Protein AF-A0A396RSI5-F1 (afdb_monomer)

Solvent-accessible surface area (backbone atoms only — not comparable to full-atom values): 9363 Å² total; per-residue (Å²): 137,71,59,69,66,60,67,71,50,77,79,78,66,61,64,82,74,62,66,85,36,71,61,45,52,50,54,52,52,74,44,44,92,73,64,61,82,96,54,58,72,68,58,41,55,58,62,46,48,61,58,53,50,50,41,57,74,67,57,44,67,87,69,89,70,88,68,84,86,77,88,77,53,71,69,58,50,53,51,47,49,51,41,68,70,33,61,74,48,78,48,84,54,98,48,33,35,36,32,27,21,48,75,50,102,89,39,76,42,72,29,57,74,77,80,38,46,77,64,53,78,91,38,45,98,49,80,86,44,76,44,81,65,55,85,66,74,40,65,14,63,50,78,59,86,75,87,130

Foldseek 3Di:
DQDDVCVVPVVVDCQVLDDCDPLVRVLCVVCVVQQDPPDDPVVNQVSCPVSQVVCVVVVVRPDDDPDRDHRDDPVVVVLLVCFVPADWDWDADPQGIEIWGDPDPPDTDFADDDQFDDCDDPSPVPDGHGDHRDPDYHYRRDHDDDDD

Radius of gyration: 17.62 Å; Cα contacts (8 Å, |Δi|>4): 159; chains: 1; bounding box: 48×42×39 Å

Mean predicted aligned error: 9.09 Å

Secondary structure (DSSP, 8-state):
--HHHHHH--S--GGGS----HHHHHHHHHTGGG---SS-HHHHHHHHHHHHHHHHHTT---SS--SPP-PPPHHHHHHHHHHHHS-EEEEEETTEEEEEEEEETTEEE--S--SS----GGGTTSPPPPPPP-SSEEE-SSPPPPP-

Structure (mmCIF, N/CA/C/O backbone):
data_AF-A0A396RSI5-F1
#
_entry.id   AF-A0A396RSI5-F1
#
loop_
_atom_site.group_PDB
_atom_site.id
_atom_site.type_symbol
_atom_site.label_atom_id
_atom_site.label_alt_id
_atom_site.label_comp_id
_atom_site.label_asym_id
_atom_site.label_entity_id
_atom_site.label_seq_id
_atom_site.pdbx_PDB_ins_code
_atom_site.Cartn_x
_atom_site.Cartn_y
_atom_site.Cartn_z
_atom_site.occupancy
_atom_site.B_iso_or_equiv
_atom_site.auth_seq_id
_atom_site.auth_comp_id
_atom_site.auth_asym_id
_atom_site.auth_atom_id
_atom_site.pdbx_PDB_model_num
ATOM 1 N N . MET A 1 1 ? -26.608 -6.418 2.718 1.00 43.12 1 MET A N 1
ATOM 2 C CA . MET A 1 1 ? -25.627 -6.462 3.820 1.00 43.12 1 MET A CA 1
ATOM 3 C C . MET A 1 1 ? -24.240 -6.638 3.205 1.00 43.12 1 MET A C 1
ATOM 5 O O . MET A 1 1 ? -23.737 -7.745 3.175 1.00 43.12 1 MET A O 1
ATOM 9 N N . LEU A 1 2 ? -23.733 -5.590 2.538 1.00 41.59 2 LEU A N 1
ATOM 10 C CA . LEU A 1 2 ? -22.598 -5.660 1.587 1.00 41.59 2 LEU A CA 1
ATOM 11 C C . LEU A 1 2 ? -21.835 -4.322 1.436 1.00 41.59 2 LEU A C 1
ATOM 13 O O . LEU A 1 2 ? -20.888 -4.239 0.666 1.00 41.59 2 LEU A O 1
ATOM 17 N N . ILE A 1 3 ? -22.264 -3.254 2.119 1.00 52.81 3 ILE A N 1
ATOM 18 C CA . ILE A 1 3 ? -21.980 -1.880 1.670 1.00 52.81 3 ILE A CA 1
ATOM 19 C C . ILE A 1 3 ? -20.669 -1.333 2.244 1.00 52.81 3 ILE A C 1
ATOM 21 O O . ILE A 1 3 ? -19.968 -0.624 1.536 1.00 52.81 3 ILE A O 1
ATOM 25 N N . LEU A 1 4 ? -20.296 -1.677 3.481 1.00 49.66 4 LEU A N 1
ATOM 26 C CA . LEU A 1 4 ? -19.249 -0.938 4.192 1.00 49.66 4 LEU A CA 1
ATOM 27 C C . LEU A 1 4 ? -17.867 -1.049 3.523 1.00 49.66 4 LEU A C 1
ATOM 29 O O . LEU A 1 4 ? -17.279 -0.031 3.178 1.00 49.66 4 LEU A O 1
ATOM 33 N N . LEU A 1 5 ? -17.384 -2.265 3.251 1.00 49.88 5 LEU A N 1
ATOM 34 C CA . LEU A 1 5 ? -16.086 -2.468 2.589 1.00 49.88 5 LEU A CA 1
ATOM 35 C C . LEU A 1 5 ? -16.083 -2.000 1.130 1.00 49.88 5 LEU A C 1
ATOM 37 O O . LEU A 1 5 ? -15.137 -1.342 0.723 1.00 49.88 5 LEU A O 1
ATOM 41 N N . GLN A 1 6 ? -17.152 -2.264 0.367 1.00 40.00 6 GLN A N 1
ATOM 42 C CA . GLN A 1 6 ? -17.268 -1.803 -1.026 1.00 40.00 6 GLN A CA 1
ATOM 43 C C . GLN A 1 6 ? -17.374 -0.275 -1.145 1.00 40.00 6 GLN A C 1
ATOM 45 O O . GLN A 1 6 ? -17.029 0.279 -2.179 1.00 40.00 6 GLN A O 1
ATOM 50 N N . SER A 1 7 ? -17.851 0.417 -0.105 1.00 42.78 7 SER A N 1
ATOM 51 C CA . SER A 1 7 ? -17.872 1.884 -0.062 1.00 42.78 7 SER A CA 1
ATOM 52 C C . SER A 1 7 ? -16.545 2.511 0.377 1.00 42.78 7 SER A C 1
ATOM 54 O O . SER A 1 7 ? -16.321 3.689 0.112 1.00 42.78 7 SER A O 1
ATOM 56 N N . LEU A 1 8 ? -15.678 1.738 1.044 1.00 43.81 8 LEU A N 1
ATOM 57 C CA . LEU A 1 8 ? -14.348 2.172 1.486 1.00 43.81 8 LEU A CA 1
ATOM 58 C C . LEU A 1 8 ? -13.260 1.838 0.452 1.00 43.81 8 LEU A C 1
ATOM 60 O O . LEU A 1 8 ? -12.277 2.566 0.350 1.00 43.81 8 LEU A O 1
ATOM 64 N N . ASP A 1 9 ? -13.464 0.780 -0.332 1.00 45.00 9 ASP A N 1
ATOM 65 C CA . ASP A 1 9 ? -12.641 0.374 -1.474 1.00 45.00 9 ASP A CA 1
ATOM 66 C C . ASP A 1 9 ? -13.173 0.998 -2.776 1.00 45.00 9 ASP A C 1
ATOM 68 O O . ASP A 1 9 ? -13.773 0.340 -3.625 1.00 45.00 9 ASP A O 1
ATOM 72 N N . ALA A 1 10 ? -13.049 2.322 -2.887 1.00 34.03 10 ALA A N 1
ATOM 73 C CA . ALA A 1 10 ? -13.558 3.071 -4.038 1.00 34.03 10 ALA A CA 1
ATOM 74 C C . ALA A 1 10 ? -12.614 3.051 -5.257 1.00 34.03 10 ALA A C 1
ATOM 76 O O . ALA A 1 10 ? -13.021 3.493 -6.333 1.00 34.03 10 ALA A O 1
ATOM 77 N N . ASP A 1 11 ? -11.369 2.581 -5.110 1.00 45.25 11 ASP A N 1
ATOM 78 C CA . ASP A 1 11 ? -10.405 2.505 -6.214 1.00 45.25 11 ASP A CA 1
ATOM 79 C C . ASP A 1 11 ? -10.388 1.134 -6.912 1.00 45.25 11 ASP A C 1
ATOM 81 O O . ASP A 1 11 ? -9.918 1.048 -8.051 1.00 45.25 11 ASP A O 1
ATOM 85 N N . GLY A 1 12 ? -10.975 0.098 -6.291 1.00 38.69 12 GLY A N 1
ATOM 86 C CA . GLY A 1 12 ? -11.099 -1.243 -6.861 1.00 38.69 12 GLY A CA 1
ATOM 87 C C . GLY A 1 12 ? -9.746 -1.904 -7.129 1.00 38.69 12 GLY A C 1
ATOM 88 O O . GLY A 1 12 ? -9.660 -2.808 -7.968 1.00 38.69 12 GLY A O 1
ATOM 89 N N . AS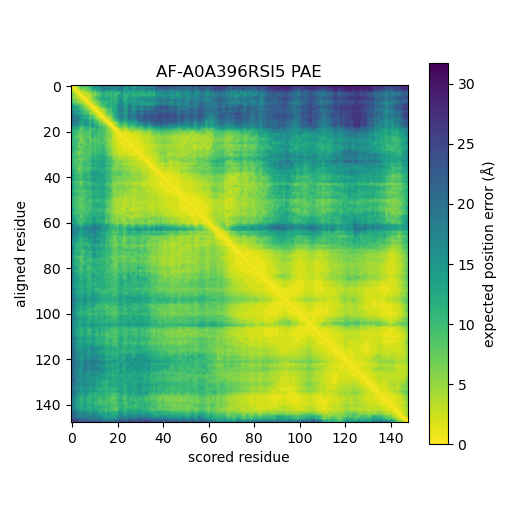P A 1 13 ? -8.687 -1.425 -6.471 1.00 44.94 13 ASP A N 1
ATOM 90 C CA . ASP A 1 13 ? -7.311 -1.794 -6.764 1.00 44.94 13 ASP A CA 1
ATOM 91 C C . ASP A 1 13 ? -6.778 -2.812 -5.747 1.00 44.94 13 ASP A C 1
ATOM 93 O O . ASP A 1 13 ? -6.385 -2.502 -4.623 1.00 44.94 13 ASP A O 1
ATOM 97 N N . LEU A 1 14 ? -6.705 -4.068 -6.189 1.00 42.44 14 LEU A N 1
ATOM 98 C CA . LEU A 1 14 ? -6.178 -5.201 -5.422 1.00 42.44 14 LEU A CA 1
ATOM 99 C C . LEU A 1 14 ? -4.642 -5.150 -5.224 1.00 42.44 14 LEU A C 1
ATOM 101 O O . LEU A 1 14 ? -4.068 -6.091 -4.669 1.00 42.44 14 LEU A O 1
ATOM 105 N N . ASN A 1 15 ? -3.950 -4.097 -5.687 1.00 39.38 15 ASN A N 1
ATOM 106 C CA . ASN A 1 15 ? -2.484 -3.985 -5.648 1.00 39.38 15 ASN A CA 1
ATOM 107 C C . ASN A 1 15 ? -1.898 -3.345 -4.380 1.00 39.38 15 ASN A C 1
ATOM 109 O O . ASN A 1 15 ? -0.676 -3.241 -4.267 1.00 39.38 15 ASN A O 1
ATOM 113 N N . ASN A 1 16 ? -2.712 -2.983 -3.388 1.00 47.34 16 ASN A N 1
ATOM 114 C CA . ASN A 1 16 ? -2.229 -2.672 -2.033 1.00 47.34 16 ASN A CA 1
ATOM 115 C C . ASN A 1 16 ? -1.909 -3.943 -1.209 1.00 47.34 16 ASN A C 1
ATOM 117 O O . ASN A 1 16 ? -1.553 -3.852 -0.035 1.00 47.34 16 ASN A O 1
ATOM 121 N N . GLY A 1 17 ? -2.008 -5.131 -1.822 1.00 42.62 17 GLY A N 1
ATOM 122 C CA . GLY A 1 17 ? -1.679 -6.413 -1.195 1.00 42.62 17 GLY A CA 1
ATOM 123 C C . GLY A 1 17 ? -2.748 -6.933 -0.232 1.00 42.62 17 GLY A C 1
ATOM 124 O O . GLY A 1 17 ? -2.573 -8.014 0.323 1.00 42.62 17 GLY A O 1
ATOM 125 N N . ILE A 1 18 ? -3.865 -6.217 -0.062 1.00 45.78 18 ILE A N 1
ATOM 126 C CA . ILE A 1 18 ? -5.031 -6.691 0.684 1.00 45.78 18 ILE A CA 1
ATOM 127 C C . ILE A 1 18 ? -6.097 -7.056 -0.343 1.00 45.78 18 ILE A C 1
ATOM 129 O O . ILE A 1 18 ? -6.910 -6.230 -0.747 1.00 45.78 18 ILE A O 1
ATOM 133 N N . GLN A 1 19 ? -6.119 -8.317 -0.775 1.00 53.81 19 GLN A N 1
ATOM 134 C CA . GLN A 1 19 ? -7.309 -8.807 -1.459 1.00 53.81 19 GLN A CA 1
ATOM 135 C C . GLN A 1 19 ? -8.441 -8.837 -0.438 1.00 53.81 19 GLN A C 1
ATOM 137 O O . GLN A 1 19 ? -8.368 -9.595 0.530 1.00 53.81 19 GLN A O 1
ATOM 142 N N . ILE A 1 20 ? -9.480 -8.020 -0.633 1.00 62.03 20 ILE A N 1
ATOM 143 C CA . ILE A 1 20 ? -10.698 -8.094 0.177 1.00 62.03 20 ILE A CA 1
ATOM 144 C C . ILE A 1 20 ? -11.424 -9.397 -0.198 1.00 62.03 20 ILE A C 1
ATOM 146 O O . ILE A 1 20 ? -12.343 -9.431 -1.021 1.00 62.03 20 ILE A O 1
ATOM 150 N N . SER A 1 21 ? -10.956 -10.500 0.386 1.00 67.44 21 SER A N 1
ATOM 151 C CA . SER A 1 21 ? -11.485 -11.838 0.156 1.00 67.44 21 SER A CA 1
ATOM 152 C C . SER A 1 21 ? -12.947 -11.920 0.598 1.00 67.44 21 SER A C 1
ATOM 154 O O . SER A 1 21 ? -13.439 -11.102 1.380 1.00 67.44 21 SER A O 1
ATOM 156 N N . GLU A 1 22 ? -13.679 -12.911 0.092 1.00 70.56 22 GLU A N 1
ATOM 157 C CA . GLU A 1 22 ? -15.051 -13.170 0.546 1.00 70.56 22 GLU A CA 1
ATOM 158 C C . GLU A 1 22 ? -15.125 -13.368 2.064 1.00 70.56 22 GLU A C 1
ATOM 160 O O . GLU A 1 22 ? -15.984 -12.772 2.708 1.00 70.56 22 GLU A O 1
ATOM 165 N N . ALA A 1 23 ? -14.143 -14.064 2.643 1.00 74.25 23 ALA A N 1
ATOM 166 C CA . ALA A 1 23 ? -14.029 -14.251 4.085 1.00 74.25 23 ALA A CA 1
ATOM 167 C C . ALA A 1 23 ? -13.868 -12.924 4.851 1.00 74.25 23 ALA A C 1
ATOM 169 O O . ALA A 1 23 ? -14.521 -12.738 5.879 1.00 74.25 23 ALA A O 1
ATOM 170 N N . ILE A 1 24 ? -13.048 -11.987 4.344 1.00 73.81 24 ILE A N 1
ATOM 171 C CA . ILE A 1 24 ? -12.904 -10.643 4.934 1.00 73.81 24 ILE A CA 1
ATOM 172 C C . ILE A 1 24 ? -14.231 -9.883 4.839 1.00 73.81 24 ILE A C 1
ATOM 174 O O . ILE A 1 24 ? -14.670 -9.282 5.820 1.00 73.81 24 ILE A O 1
ATOM 178 N N . ARG A 1 25 ? -14.903 -9.932 3.680 1.00 73.94 25 ARG A N 1
ATOM 179 C CA . ARG A 1 25 ? -16.197 -9.258 3.486 1.00 73.94 25 ARG A CA 1
ATOM 180 C C . ARG A 1 25 ? -17.260 -9.779 4.438 1.00 73.94 25 ARG A C 1
ATOM 182 O O . ARG A 1 25 ? -17.974 -8.966 5.024 1.00 73.94 25 ARG A O 1
ATOM 189 N N . GLU A 1 26 ? -17.373 -11.093 4.588 1.00 78.56 26 GLU A N 1
ATOM 190 C CA . GLU A 1 26 ? -18.352 -11.712 5.480 1.00 78.56 26 GLU A CA 1
ATOM 191 C C . GLU A 1 26 ? -18.099 -11.334 6.936 1.00 78.56 26 GLU A C 1
ATOM 193 O O . GLU A 1 26 ? -19.015 -10.830 7.582 1.00 78.56 26 GLU A O 1
ATOM 198 N N . HIS A 1 27 ? -16.864 -11.475 7.425 1.00 77.06 27 HIS A N 1
ATOM 199 C CA . HIS A 1 27 ? -16.532 -11.157 8.817 1.00 77.06 27 HIS A CA 1
ATOM 200 C C . HIS A 1 27 ? -16.772 -9.684 9.154 1.00 77.06 27 HIS A C 1
ATOM 202 O O . HIS A 1 27 ? -17.386 -9.377 10.173 1.00 77.06 27 HIS A O 1
ATOM 208 N N . VAL A 1 28 ? -16.350 -8.752 8.293 1.00 78.06 28 VAL A N 1
ATOM 209 C CA . VAL A 1 28 ? -16.590 -7.318 8.532 1.00 78.06 28 VAL A CA 1
ATOM 210 C C . VAL A 1 28 ? -18.077 -6.981 8.430 1.00 78.06 28 VAL A C 1
ATOM 212 O O . VAL A 1 28 ? -18.569 -6.160 9.197 1.00 78.06 28 VAL A O 1
ATOM 215 N N . SER A 1 29 ? -18.817 -7.620 7.519 1.00 79.62 29 SER A N 1
ATOM 216 C CA . SER A 1 29 ? -20.261 -7.386 7.383 1.00 79.62 29 SER A CA 1
ATOM 217 C C . SER A 1 29 ? -21.052 -7.921 8.575 1.00 79.62 29 SER A C 1
ATOM 219 O O . SER A 1 29 ? -21.985 -7.259 9.015 1.00 79.62 29 SER A O 1
ATOM 221 N N . GLN A 1 30 ? -20.683 -9.088 9.110 1.00 81.38 30 GLN A N 1
ATOM 222 C CA . GLN A 1 30 ? -21.296 -9.667 10.312 1.00 81.38 30 GLN A CA 1
ATOM 223 C C . GLN A 1 30 ? -21.033 -8.812 11.553 1.00 81.38 30 GLN A C 1
ATOM 225 O O . GLN A 1 30 ? -21.884 -8.722 12.431 1.00 81.38 30 GLN A O 1
ATOM 230 N N . ASN A 1 31 ? -19.883 -8.142 11.589 1.00 77.06 31 ASN A N 1
ATOM 231 C CA . ASN A 1 31 ? -19.491 -7.264 12.682 1.00 77.06 31 ASN A CA 1
ATOM 232 C C . ASN A 1 31 ? -19.851 -5.785 12.452 1.00 77.06 31 ASN A C 1
ATOM 234 O O . ASN A 1 31 ? -19.531 -4.952 13.297 1.00 77.06 31 ASN A O 1
ATOM 238 N N . ALA A 1 32 ? -20.524 -5.428 11.351 1.00 79.00 32 ALA A N 1
ATOM 239 C CA . ALA A 1 32 ? -20.768 -4.031 10.977 1.00 79.00 32 ALA A CA 1
ATOM 240 C C . ALA A 1 32 ? -21.534 -3.236 12.050 1.00 79.00 32 ALA A C 1
ATOM 242 O O . ALA A 1 32 ? -21.214 -2.073 12.284 1.00 79.00 32 ALA A O 1
ATOM 243 N N . ASP A 1 33 ? -22.478 -3.873 12.748 1.00 79.12 33 ASP A N 1
ATOM 244 C CA . ASP A 1 33 ? -23.259 -3.246 13.825 1.00 79.12 33 ASP A CA 1
ATOM 245 C C . ASP A 1 33 ? -22.404 -2.877 15.054 1.00 79.12 33 ASP A C 1
ATOM 247 O O . ASP A 1 33 ? -22.804 -2.039 15.861 1.00 79.12 33 ASP A O 1
ATOM 251 N N . SER A 1 34 ? -21.215 -3.474 15.192 1.00 74.81 34 SER A N 1
ATOM 252 C CA . SER A 1 34 ? -20.249 -3.150 16.251 1.00 74.81 34 SER A CA 1
ATOM 253 C C . SER A 1 34 ? -19.253 -2.050 15.856 1.00 74.81 34 SER A C 1
ATOM 255 O O . SER A 1 34 ? -18.540 -1.527 16.714 1.00 74.81 34 SER A O 1
ATOM 257 N N . ILE A 1 35 ? -19.220 -1.651 14.578 1.00 78.88 35 ILE A N 1
ATOM 258 C CA . ILE A 1 35 ? -18.335 -0.596 14.075 1.00 78.88 35 ILE A CA 1
ATOM 259 C C . ILE A 1 35 ? -19.032 0.755 14.247 1.00 78.88 35 ILE A C 1
ATOM 261 O O . ILE A 1 35 ? -19.785 1.220 13.391 1.00 78.88 35 ILE A O 1
ATOM 265 N N . TYR A 1 36 ? -18.762 1.406 15.373 1.00 80.44 36 TYR A N 1
ATOM 266 C CA . TYR A 1 36 ? -19.308 2.724 15.677 1.00 80.44 36 TYR A CA 1
ATOM 267 C C . TYR A 1 36 ? -18.330 3.828 15.255 1.00 80.44 36 TYR A C 1
ATOM 269 O O . TYR A 1 36 ? -17.207 3.885 15.744 1.00 80.44 36 TYR A O 1
ATOM 277 N N . PHE A 1 37 ? -18.725 4.709 14.336 1.00 80.81 37 PHE A N 1
ATOM 278 C CA . PHE A 1 37 ? -17.831 5.759 13.820 1.00 80.81 37 PHE A CA 1
ATOM 279 C C . PHE A 1 37 ? -17.812 7.033 14.674 1.00 80.81 37 PHE A C 1
ATOM 281 O O . PHE A 1 37 ? -16.837 7.778 14.631 1.00 80.81 37 PHE A O 1
ATOM 288 N N . ASP A 1 38 ? -18.864 7.285 15.455 1.00 86.88 38 ASP A N 1
ATOM 289 C CA . ASP A 1 38 ? -19.032 8.514 16.243 1.00 86.88 38 ASP A CA 1
ATOM 290 C C . ASP A 1 38 ? -18.438 8.378 17.656 1.00 86.88 38 ASP A C 1
ATOM 292 O O . ASP A 1 38 ? -19.105 8.545 18.674 1.00 86.88 38 ASP A O 1
ATOM 296 N N . GLN A 1 39 ? -17.163 8.001 17.722 1.00 84.19 39 GLN A N 1
ATOM 297 C CA . GLN A 1 39 ? -16.411 7.846 18.968 1.00 84.19 39 GLN A CA 1
ATOM 298 C C . GLN A 1 39 ? -14.991 8.409 18.829 1.00 84.19 39 GLN A C 1
ATOM 300 O O . GLN A 1 39 ? -14.499 8.580 17.708 1.00 84.19 39 GLN A O 1
ATOM 305 N N . PRO A 1 40 ? -14.293 8.697 19.945 1.00 88.12 40 PRO A N 1
ATOM 306 C CA . PRO A 1 40 ? -12.901 9.124 19.898 1.00 88.12 40 PRO A CA 1
ATOM 307 C C . PRO A 1 40 ? -12.019 8.136 19.110 1.00 88.12 40 PRO A C 1
ATOM 309 O O . PRO A 1 40 ? -12.202 6.922 19.224 1.00 88.12 40 PRO A O 1
ATOM 312 N N . PRO A 1 41 ? -10.996 8.605 18.367 1.00 80.31 41 PRO A N 1
ATOM 313 C CA . PRO A 1 41 ? -10.151 7.726 17.553 1.00 80.31 41 PRO A CA 1
ATOM 314 C C . PRO A 1 41 ? -9.456 6.601 18.333 1.00 80.31 41 PRO A C 1
ATOM 316 O O . PRO A 1 41 ? -9.166 5.547 17.770 1.00 80.31 41 PRO A O 1
ATOM 319 N N . ALA A 1 42 ? -9.159 6.817 19.618 1.00 82.56 42 ALA A N 1
ATOM 320 C CA . ALA A 1 42 ? -8.584 5.789 20.482 1.00 82.56 42 ALA A CA 1
ATOM 321 C C . ALA A 1 42 ? -9.579 4.644 20.738 1.00 82.56 42 ALA A C 1
ATOM 323 O O . ALA A 1 42 ? -9.210 3.478 20.599 1.00 82.56 42 ALA A O 1
ATOM 324 N N . ASP A 1 43 ? -10.834 4.986 21.021 1.00 84.94 43 ASP A N 1
ATOM 325 C CA . ASP A 1 43 ? -11.907 4.034 21.311 1.00 84.94 43 ASP A CA 1
ATOM 326 C C . ASP A 1 43 ? -12.312 3.274 20.045 1.00 84.94 43 ASP A C 1
ATOM 328 O O . ASP A 1 43 ? -12.418 2.048 20.063 1.00 84.94 43 ASP A O 1
ATOM 332 N N . PHE A 1 44 ? -12.384 3.972 18.905 1.00 84.94 44 PHE A N 1
ATOM 333 C CA . PHE A 1 44 ? -12.575 3.340 17.600 1.00 84.94 44 PHE A CA 1
ATOM 334 C C . PHE A 1 44 ? -11.512 2.276 17.326 1.00 84.94 44 PHE A C 1
ATOM 336 O O . PHE A 1 44 ? -11.832 1.132 17.013 1.00 84.94 44 PHE A O 1
ATOM 343 N N . ARG A 1 45 ? -10.232 2.607 17.511 1.00 81.06 45 ARG A N 1
ATOM 344 C CA . ARG A 1 45 ? -9.140 1.650 17.285 1.00 81.06 45 ARG A CA 1
ATOM 345 C C . ARG A 1 45 ? -9.182 0.470 18.247 1.00 81.06 45 ARG A C 1
ATOM 347 O O . ARG A 1 45 ? -8.892 -0.644 17.821 1.00 81.06 45 ARG A O 1
ATOM 354 N N . ALA A 1 46 ? -9.540 0.701 19.509 1.00 83.62 46 ALA A N 1
ATOM 355 C CA . ALA A 1 46 ? -9.724 -0.373 20.477 1.00 83.62 46 ALA A CA 1
ATOM 356 C C . ALA A 1 46 ? -10.871 -1.308 20.059 1.00 83.62 46 ALA A C 1
ATOM 358 O O . ALA A 1 46 ? -10.713 -2.523 20.126 1.00 83.62 46 ALA A O 1
ATOM 359 N N . SER A 1 47 ? -11.977 -0.756 19.546 1.00 84.44 47 SER A N 1
ATOM 360 C CA . SER A 1 47 ? -13.119 -1.547 19.069 1.00 84.44 47 SER A CA 1
ATOM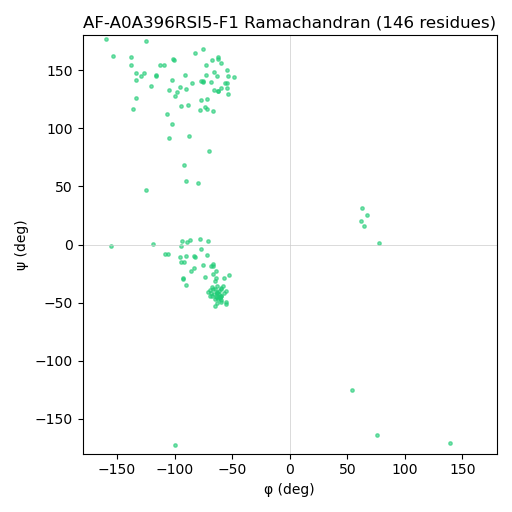 361 C C . SER A 1 47 ? -12.781 -2.438 17.866 1.00 84.44 47 SER A C 1
ATOM 363 O O . SER A 1 47 ? -13.337 -3.524 17.731 1.00 84.44 47 SER A O 1
ATOM 365 N N . LEU A 1 48 ? -11.812 -2.038 17.033 1.00 84.50 48 LEU A N 1
ATOM 366 C CA . LEU A 1 48 ? -11.361 -2.842 15.892 1.00 84.50 48 LEU A CA 1
ATOM 367 C C . LEU A 1 48 ? -10.486 -4.040 16.284 1.00 84.50 48 LEU A C 1
ATOM 369 O O . LEU A 1 48 ? -10.320 -4.942 15.467 1.00 84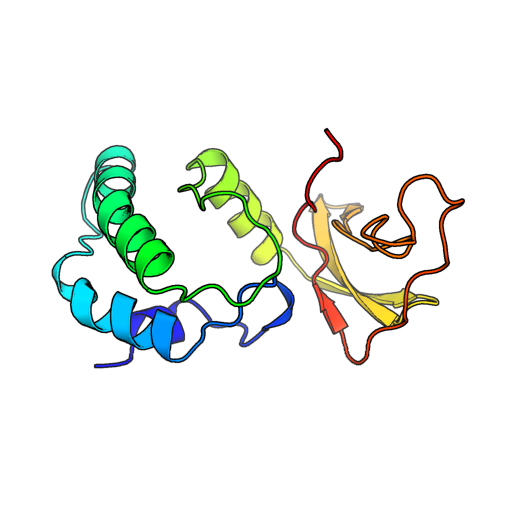.50 48 LEU A O 1
ATOM 373 N N . ALA A 1 49 ? -9.917 -4.072 17.493 1.00 83.62 49 ALA A N 1
ATOM 374 C CA . ALA A 1 49 ? -8.994 -5.135 17.895 1.00 83.62 49 ALA A CA 1
ATOM 375 C C . ALA A 1 49 ? -9.655 -6.523 17.839 1.00 83.62 49 ALA A C 1
ATOM 377 O O . ALA A 1 49 ? -9.086 -7.443 17.259 1.00 83.62 49 ALA A O 1
ATOM 378 N N . THR A 1 50 ? -10.888 -6.647 18.343 1.00 84.00 50 THR A N 1
ATOM 379 C CA . THR A 1 50 ? -11.648 -7.907 18.310 1.00 84.00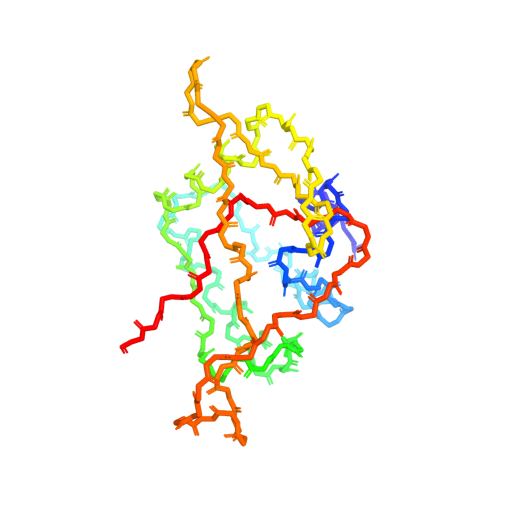 50 THR A CA 1
ATOM 380 C C . THR A 1 50 ? -11.896 -8.387 16.882 1.00 84.00 50 THR A C 1
ATOM 382 O O . THR A 1 50 ? -11.649 -9.548 16.577 1.00 84.00 50 THR A O 1
ATOM 385 N N . LEU A 1 51 ? -12.304 -7.486 15.985 1.00 84.56 51 LEU A N 1
ATOM 386 C CA . LEU A 1 51 ? -12.522 -7.815 14.575 1.00 84.56 51 LEU A CA 1
ATOM 387 C C . LEU A 1 51 ? -11.232 -8.299 13.890 1.00 84.56 51 LEU A C 1
ATOM 389 O O . LEU A 1 51 ? -11.264 -9.235 13.093 1.00 84.56 51 LEU A O 1
ATOM 393 N N . VAL A 1 52 ? -10.089 -7.675 14.193 1.00 83.12 52 VAL A N 1
ATOM 394 C CA . VAL A 1 52 ? -8.786 -8.091 13.647 1.00 83.12 52 VAL A CA 1
ATOM 395 C C . VAL A 1 52 ? -8.386 -9.476 14.163 1.00 83.12 52 VAL A C 1
ATOM 397 O O . VAL A 1 52 ? -7.936 -10.305 13.369 1.00 83.12 52 VAL A O 1
ATOM 400 N N . ASP A 1 53 ? -8.595 -9.753 15.452 1.00 84.50 53 ASP A N 1
ATOM 401 C CA . ASP A 1 53 ? -8.315 -11.064 16.048 1.00 84.50 53 ASP A CA 1
ATOM 402 C C . ASP A 1 53 ? -9.188 -12.170 15.432 1.00 84.50 53 ASP A C 1
ATOM 404 O O . ASP A 1 53 ? -8.684 -13.252 15.122 1.00 84.50 53 ASP A O 1
ATOM 408 N N . GLU A 1 54 ? -10.477 -11.903 15.200 1.00 84.94 54 GLU A N 1
ATOM 409 C CA . GLU A 1 54 ? -11.398 -12.835 14.535 1.00 84.94 54 GLU A CA 1
ATOM 410 C C . GLU A 1 54 ? -10.964 -13.140 13.098 1.00 84.94 54 GLU A C 1
ATOM 412 O O . GLU A 1 54 ? -10.869 -14.307 12.712 1.00 84.94 54 GLU A O 1
ATOM 417 N N . LEU A 1 55 ? -10.620 -12.111 12.316 1.00 82.50 55 LEU A N 1
ATOM 418 C CA . LEU A 1 55 ? -10.110 -12.276 10.951 1.00 82.50 55 LEU A CA 1
ATOM 419 C C . LEU A 1 55 ? -8.822 -13.109 10.913 1.00 82.50 55 LEU A C 1
ATOM 421 O O . LEU A 1 55 ? -8.630 -13.926 10.007 1.00 82.50 55 LEU A O 1
ATOM 425 N N . GLN A 1 56 ? -7.944 -12.923 11.901 1.00 81.94 56 GLN A N 1
ATOM 426 C CA . GLN A 1 56 ? -6.713 -13.695 12.018 1.00 81.94 56 GLN A CA 1
ATOM 427 C C . GLN A 1 56 ? -6.993 -15.160 12.375 1.00 81.94 56 GLN A C 1
ATOM 429 O O . GLN A 1 56 ? -6.419 -16.054 11.754 1.00 81.94 56 GLN A O 1
ATOM 434 N N . GLN A 1 57 ? -7.890 -15.424 13.329 1.00 84.94 57 GLN A N 1
ATOM 435 C CA . GLN A 1 57 ? -8.294 -16.788 13.692 1.00 84.94 57 GLN A CA 1
ATOM 436 C C . GLN A 1 57 ? -8.990 -17.517 12.538 1.00 84.94 57 GLN A C 1
ATOM 438 O O . GLN A 1 57 ? -8.781 -18.715 12.355 1.00 84.94 57 GLN A O 1
ATOM 443 N N . ALA A 1 58 ? -9.769 -16.794 11.734 1.00 83.19 58 ALA A N 1
ATOM 444 C CA . ALA A 1 58 ? -10.430 -17.328 10.550 1.00 83.19 58 ALA A CA 1
ATOM 445 C C . ALA A 1 58 ? -9.465 -17.629 9.387 1.00 83.19 58 ALA A C 1
ATOM 447 O O . ALA A 1 58 ? -9.884 -18.214 8.389 1.00 83.19 58 ALA A O 1
ATOM 448 N N . GLY A 1 59 ? -8.190 -17.225 9.478 1.00 78.00 59 GLY A N 1
ATOM 449 C CA . GLY A 1 59 ? -7.233 -17.366 8.378 1.00 78.00 59 GLY A CA 1
ATOM 450 C C . GLY A 1 59 ? -7.642 -16.562 7.141 1.00 78.00 59 GLY A C 1
ATOM 451 O O . GLY A 1 59 ? -7.381 -16.981 6.017 1.00 78.00 59 GLY A O 1
ATOM 452 N N . ALA A 1 60 ? -8.320 -15.426 7.337 1.00 75.19 60 ALA A N 1
ATOM 453 C CA . ALA A 1 60 ? -8.897 -14.641 6.245 1.00 75.19 60 ALA A CA 1
ATOM 454 C C . ALA A 1 60 ? -7.838 -13.965 5.351 1.00 75.19 60 ALA A C 1
ATOM 456 O O . ALA A 1 60 ? -8.142 -13.567 4.222 1.00 75.19 60 ALA A O 1
ATOM 457 N N . PHE A 1 61 ? -6.606 -13.836 5.853 1.00 70.62 61 PHE A N 1
ATOM 458 C CA . PHE A 1 61 ? -5.464 -13.265 5.146 1.00 70.62 61 PHE A CA 1
ATOM 459 C C . PHE A 1 61 ? -4.733 -14.352 4.355 1.00 70.62 61 PHE A C 1
ATOM 461 O O . PHE A 1 61 ? -4.259 -15.336 4.916 1.00 70.62 61 PHE A O 1
ATOM 468 N N . THR A 1 62 ? -4.661 -14.174 3.038 1.00 58.53 62 THR A N 1
ATOM 469 C CA . THR A 1 62 ? -4.104 -15.164 2.103 1.00 58.53 62 THR A CA 1
ATOM 470 C C . THR A 1 62 ? -2.632 -14.933 1.772 1.00 58.53 62 THR A C 1
ATOM 472 O O . THR A 1 62 ? -2.065 -15.662 0.958 1.00 58.53 62 THR A O 1
ATOM 475 N N . ASP A 1 63 ? -2.016 -13.889 2.321 1.00 62.31 63 ASP A N 1
ATOM 476 C CA . ASP A 1 63 ? -0.613 -13.584 2.080 1.00 62.31 63 ASP A CA 1
ATOM 477 C C . ASP A 1 63 ? 0.326 -14.407 2.980 1.00 62.31 63 ASP A C 1
ATOM 479 O O . ASP A 1 63 ? -0.079 -15.050 3.945 1.00 62.31 63 ASP A O 1
ATOM 483 N N . THR A 1 64 ? 1.607 -14.429 2.615 1.00 55.38 64 THR A N 1
ATOM 484 C CA . THR A 1 64 ? 2.613 -15.312 3.219 1.00 55.38 64 THR A CA 1
ATOM 485 C C . THR A 1 64 ? 3.277 -14.744 4.476 1.00 55.38 64 THR A C 1
ATOM 487 O O . THR A 1 64 ? 4.22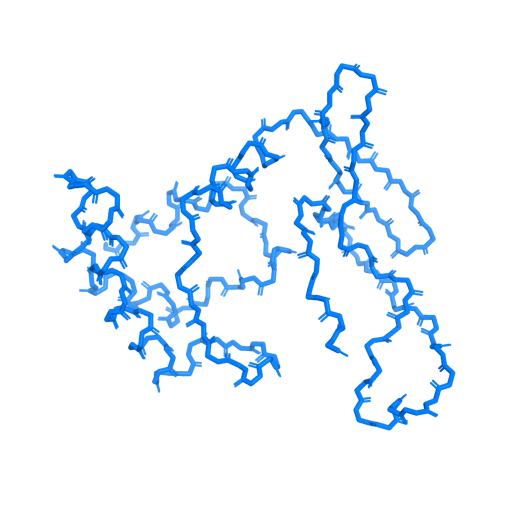7 -15.357 4.965 1.00 55.38 64 THR A O 1
ATOM 490 N N . ASP A 1 65 ? 2.870 -13.569 4.968 1.00 62.62 65 ASP A N 1
ATOM 491 C CA . ASP A 1 65 ? 3.470 -12.972 6.164 1.00 62.62 65 ASP A CA 1
ATOM 492 C C . ASP A 1 65 ? 2.933 -13.660 7.434 1.00 62.62 65 ASP A C 1
ATOM 494 O O . ASP A 1 65 ? 1.741 -13.569 7.726 1.00 62.62 65 ASP A O 1
ATOM 498 N N . PRO A 1 66 ? 3.781 -14.345 8.227 1.00 66.69 66 PRO A N 1
ATOM 499 C CA . PRO A 1 66 ? 3.332 -15.042 9.429 1.00 66.69 66 PRO A CA 1
ATOM 500 C C . PRO A 1 66 ? 3.072 -14.105 10.622 1.00 66.69 66 PRO A C 1
ATOM 502 O O . PRO A 1 66 ? 2.691 -14.581 11.694 1.00 66.69 66 PRO A O 1
ATOM 505 N N . ARG A 1 67 ? 3.348 -12.798 10.506 1.00 71.75 67 ARG A N 1
ATOM 506 C CA . ARG A 1 67 ? 3.212 -11.853 11.623 1.00 71.75 67 ARG A CA 1
ATOM 507 C C . ARG A 1 67 ? 1.737 -11.516 11.897 1.00 71.75 67 ARG A C 1
ATOM 509 O O . ARG A 1 67 ? 0.983 -11.286 10.952 1.00 71.75 67 ARG A O 1
ATOM 516 N N . PRO A 1 68 ? 1.324 -11.403 13.178 1.00 71.25 68 PRO A N 1
ATOM 517 C CA . PRO A 1 68 ? -0.005 -10.913 13.529 1.00 71.25 68 PRO A CA 1
ATOM 518 C C . PRO A 1 68 ? -0.275 -9.525 12.945 1.00 71.25 68 PRO A C 1
ATOM 520 O O . PRO A 1 68 ? 0.592 -8.644 12.976 1.00 71.25 68 PRO A O 1
ATOM 523 N N . ARG A 1 69 ? -1.493 -9.311 12.443 1.00 75.50 69 ARG A N 1
ATOM 524 C CA . ARG A 1 69 ? -1.921 -7.994 11.959 1.00 75.50 69 ARG A CA 1
ATOM 525 C C . ARG A 1 69 ? -2.152 -7.063 13.145 1.00 75.50 69 ARG A C 1
ATOM 527 O O . ARG A 1 69 ? -2.594 -7.486 14.205 1.00 75.50 69 ARG A O 1
ATOM 534 N N . THR A 1 70 ? -1.851 -5.777 12.972 1.00 75.06 70 THR A N 1
ATOM 535 C CA . THR A 1 70 ? -2.045 -4.770 14.025 1.00 75.06 70 THR A CA 1
ATOM 536 C C . THR A 1 70 ? -2.729 -3.524 13.480 1.00 75.06 70 THR A C 1
ATOM 538 O O . THR A 1 70 ? -2.537 -3.139 12.326 1.00 75.06 70 THR A O 1
ATOM 541 N N . VAL A 1 71 ? -3.540 -2.879 14.323 1.00 80.56 71 VAL A N 1
ATOM 542 C CA . VAL A 1 71 ? -4.221 -1.628 13.974 1.00 80.56 71 VAL A CA 1
ATOM 543 C C . VAL A 1 71 ? -3.201 -0.487 13.922 1.00 80.56 71 VAL A C 1
ATOM 545 O O . VAL A 1 71 ? -2.607 -0.113 14.939 1.00 80.56 71 VAL A O 1
ATOM 548 N N . THR A 1 72 ? -3.032 0.108 12.741 1.00 79.69 72 THR A N 1
ATOM 549 C CA . THR A 1 72 ? -2.089 1.214 12.515 1.00 79.69 72 THR A CA 1
ATOM 550 C C . THR A 1 72 ? -2.419 2.462 13.342 1.00 79.69 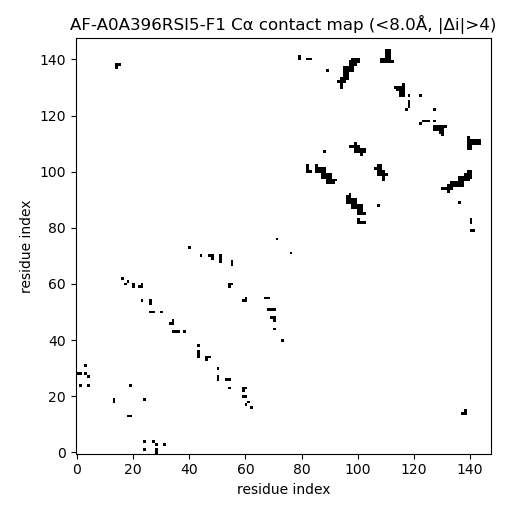72 THR A C 1
ATOM 552 O O . THR A 1 72 ? -3.532 2.624 13.849 1.00 79.69 72 THR A O 1
ATOM 555 N N . THR A 1 73 ? -1.442 3.357 13.506 1.00 83.25 73 THR A N 1
ATOM 556 C CA . THR A 1 73 ? -1.626 4.627 14.221 1.00 83.25 73 THR A CA 1
ATOM 557 C C . THR A 1 73 ? -2.463 5.617 13.415 1.00 83.25 73 THR A C 1
ATOM 559 O O . THR A 1 73 ? -2.478 5.574 12.188 1.00 83.25 73 THR A O 1
ATOM 562 N N . VAL A 1 74 ? -3.128 6.555 14.102 1.00 80.19 74 VAL A N 1
ATOM 563 C CA . VAL A 1 74 ? -3.875 7.640 13.437 1.00 80.19 74 VAL A CA 1
ATOM 564 C C . VAL A 1 74 ? -2.955 8.449 12.518 1.00 80.19 74 VAL A C 1
ATOM 566 O O . VAL A 1 74 ? -3.333 8.747 11.393 1.00 80.19 74 VAL A O 1
ATOM 569 N N . ALA A 1 75 ? -1.732 8.750 12.966 1.00 84.38 75 ALA A N 1
ATOM 570 C CA . ALA A 1 75 ? -0.755 9.482 12.165 1.00 84.38 75 ALA A CA 1
ATOM 571 C C . ALA A 1 75 ? -0.412 8.745 10.859 1.00 84.38 75 ALA A C 1
ATOM 573 O O . ALA A 1 75 ? -0.482 9.340 9.789 1.00 84.38 75 ALA A O 1
ATOM 574 N N . ASN A 1 76 ? -0.132 7.440 10.933 1.00 82.19 76 ASN A N 1
ATOM 575 C CA . ASN A 1 76 ? 0.174 6.634 9.750 1.00 82.19 76 ASN A CA 1
ATOM 576 C C . ASN A 1 76 ? -1.041 6.499 8.821 1.00 82.19 76 ASN A C 1
ATOM 578 O O . ASN A 1 76 ? -0.885 6.531 7.603 1.00 82.19 76 ASN A O 1
ATOM 582 N N . ALA A 1 77 ? -2.248 6.359 9.381 1.00 81.50 77 ALA A N 1
ATOM 583 C CA . ALA A 1 77 ? -3.480 6.298 8.600 1.00 81.50 77 ALA A CA 1
ATOM 584 C C . ALA A 1 77 ? -3.731 7.606 7.835 1.00 81.50 77 ALA A C 1
ATOM 586 O O . ALA A 1 77 ? -4.027 7.569 6.644 1.00 81.50 77 ALA A O 1
ATOM 587 N N . LEU A 1 78 ? -3.563 8.756 8.497 1.00 83.12 78 LEU A N 1
ATOM 588 C CA . LEU A 1 78 ? -3.696 10.074 7.871 1.00 83.12 78 LEU A CA 1
ATOM 589 C C . LEU A 1 78 ? -2.643 10.293 6.786 1.00 83.12 78 LEU A C 1
ATOM 591 O O . LEU A 1 78 ? -2.965 10.811 5.722 1.00 83.12 78 LEU A O 1
ATOM 595 N N . GLU A 1 79 ? -1.403 9.877 7.032 1.00 86.19 79 GLU A N 1
ATOM 596 C CA . GLU A 1 79 ? -0.334 9.990 6.046 1.00 86.19 79 GLU A CA 1
ATOM 597 C C . GLU A 1 79 ? -0.615 9.120 4.814 1.00 86.19 79 GLU A C 1
ATOM 599 O O . GLU A 1 79 ? -0.533 9.599 3.685 1.00 86.19 79 GLU A O 1
ATOM 604 N N . HIS A 1 80 ? -1.014 7.861 5.012 1.00 82.50 80 HIS A N 1
ATOM 605 C CA . HIS A 1 80 ? -1.407 6.978 3.916 1.00 82.50 80 HIS A CA 1
ATOM 606 C C . HIS A 1 80 ? -2.595 7.543 3.129 1.00 82.50 80 HIS A C 1
ATOM 608 O O . HIS A 1 80 ? -2.571 7.543 1.898 1.00 82.50 80 HIS A O 1
ATOM 614 N N . PHE A 1 81 ? -3.614 8.053 3.826 1.00 82.44 81 PHE A N 1
ATOM 615 C CA . PHE A 1 81 ? -4.770 8.689 3.201 1.00 82.44 81 PHE A CA 1
ATOM 616 C C . PHE A 1 81 ? -4.348 9.890 2.353 1.00 82.44 81 PHE A C 1
ATOM 618 O O . PHE A 1 81 ? -4.689 9.937 1.176 1.00 82.44 81 PHE A O 1
ATOM 625 N N . ALA A 1 82 ? -3.531 10.794 2.902 1.00 84.06 82 ALA A N 1
ATOM 626 C CA . ALA A 1 82 ? -3.032 11.959 2.179 1.00 84.06 82 ALA A CA 1
ATOM 627 C C . ALA A 1 82 ? -2.321 11.553 0.878 1.00 84.06 82 ALA A C 1
ATOM 629 O O . ALA A 1 82 ? -2.717 12.012 -0.192 1.00 84.06 82 ALA A O 1
ATOM 630 N N . ARG A 1 83 ? -1.365 10.611 0.946 1.00 87.12 83 ARG A N 1
ATOM 631 C CA . ARG A 1 83 ? -0.654 10.076 -0.234 1.00 87.12 83 ARG A CA 1
ATOM 632 C C . ARG A 1 83 ? -1.604 9.430 -1.246 1.00 87.12 83 ARG A C 1
ATOM 634 O O . ARG A 1 83 ? -1.410 9.564 -2.451 1.00 87.12 83 ARG A O 1
ATOM 641 N N . SER A 1 84 ? -2.640 8.746 -0.762 1.00 81.06 84 SER A N 1
ATOM 642 C CA . SER A 1 84 ? -3.628 8.070 -1.609 1.00 81.06 84 SER A CA 1
ATOM 643 C C . SER A 1 84 ? -4.582 9.053 -2.301 1.00 81.06 84 SER A C 1
ATOM 645 O O . SER A 1 84 ? -5.071 8.776 -3.395 1.00 81.06 84 SER A O 1
ATOM 647 N N . THR A 1 85 ? -4.837 10.215 -1.706 1.00 83.31 85 THR A N 1
ATOM 648 C CA . THR A 1 85 ? -5.709 11.248 -2.290 1.00 83.31 85 THR A CA 1
ATOM 649 C C . THR A 1 85 ? -4.966 12.325 -3.078 1.00 83.31 85 THR A C 1
ATOM 651 O O . THR A 1 85 ? -5.609 13.109 -3.774 1.00 83.31 85 THR A O 1
ATOM 654 N N . SER A 1 86 ? -3.635 12.375 -2.989 1.00 88.81 86 SER A N 1
ATOM 655 C CA . SER A 1 86 ? -2.807 13.285 -3.785 1.00 88.81 86 SER A CA 1
ATOM 656 C C . SER A 1 86 ? -2.978 13.044 -5.293 1.00 88.81 86 SER A C 1
ATOM 658 O O . SER A 1 86 ? -3.314 11.926 -5.706 1.00 88.81 86 SER A O 1
ATOM 660 N N . PRO A 1 87 ? -2.701 14.057 -6.140 1.00 94.19 87 PRO A N 1
ATOM 661 C CA . PRO A 1 87 ? -2.594 13.876 -7.584 1.00 94.19 87 PRO A CA 1
ATOM 662 C C . PRO A 1 87 ? -1.696 12.692 -7.943 1.00 94.19 87 PRO A C 1
ATOM 664 O O . PRO A 1 87 ? -0.714 12.409 -7.253 1.00 94.19 87 PRO A O 1
ATOM 667 N N . ARG A 1 88 ? -2.053 11.981 -9.017 1.00 93.81 88 ARG A N 1
ATOM 668 C CA . ARG A 1 88 ? -1.415 10.722 -9.423 1.00 93.81 88 ARG A CA 1
ATOM 669 C C . ARG A 1 88 ? -0.728 10.860 -10.774 1.00 93.81 88 ARG A C 1
ATOM 671 O O . ARG A 1 88 ? -1.244 11.524 -11.670 1.00 93.81 88 ARG A O 1
ATOM 678 N N . ILE A 1 89 ? 0.391 10.160 -10.934 1.00 96.31 89 ILE A N 1
ATOM 679 C CA . ILE A 1 89 ? 1.098 10.037 -12.212 1.00 96.31 89 ILE A CA 1
ATOM 680 C C . IL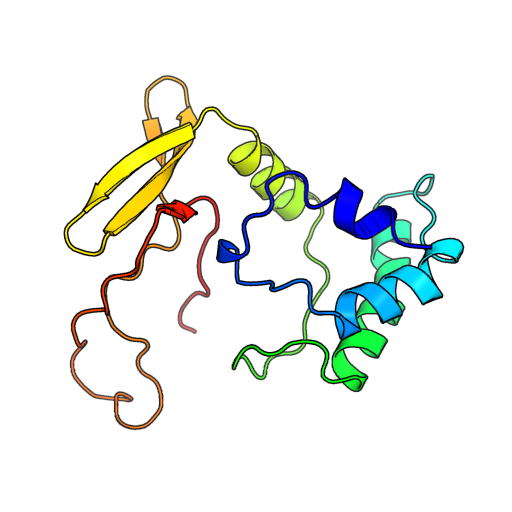E A 1 89 ? 1.464 8.579 -12.463 1.00 96.31 89 ILE A C 1
ATOM 682 O O . ILE A 1 89 ? 1.839 7.867 -11.531 1.00 96.31 89 ILE A O 1
ATOM 686 N N . VAL A 1 90 ? 1.368 8.145 -13.720 1.00 96.81 90 VAL A N 1
ATOM 687 C CA . VAL A 1 90 ? 1.807 6.816 -14.156 1.00 96.81 90 VAL A CA 1
ATOM 688 C C . VAL A 1 90 ? 3.113 6.941 -14.932 1.00 96.81 90 VAL A C 1
ATOM 690 O O . VAL A 1 90 ? 3.230 7.791 -15.814 1.00 96.81 90 VAL A O 1
ATOM 693 N N . VAL A 1 91 ? 4.091 6.094 -14.610 1.00 97.38 91 VAL A N 1
ATOM 694 C CA . VAL A 1 91 ? 5.390 6.022 -15.293 1.00 97.38 91 VAL A CA 1
ATOM 695 C C . VAL A 1 91 ? 5.716 4.587 -15.695 1.00 97.38 91 VAL A C 1
ATOM 697 O O . VAL A 1 91 ? 5.401 3.639 -14.976 1.00 97.38 91 VAL A O 1
ATOM 700 N N . SER A 1 92 ? 6.377 4.419 -16.839 1.00 97.06 92 SER A N 1
ATOM 701 C CA . SER A 1 92 ? 6.832 3.111 -17.316 1.00 97.06 92 SER A CA 1
ATOM 702 C C . SER A 1 92 ? 8.240 2.804 -16.804 1.00 97.06 92 SER A C 1
ATOM 704 O O . SER A 1 92 ? 9.142 3.636 -16.897 1.00 97.06 92 SER A O 1
ATOM 706 N N . THR A 1 93 ? 8.445 1.588 -16.303 1.00 94.81 93 THR A N 1
ATOM 707 C CA . THR A 1 93 ? 9.754 1.072 -15.877 1.00 94.81 93 THR A CA 1
ATOM 708 C C . THR A 1 93 ? 10.081 -0.236 -16.594 1.00 94.81 93 THR A C 1
ATOM 710 O O . THR A 1 93 ? 9.249 -0.793 -17.307 1.00 94.81 93 THR A O 1
ATOM 713 N N . THR A 1 94 ? 11.283 -0.772 -16.376 1.00 92.25 94 THR A N 1
ATOM 714 C CA . THR A 1 94 ? 11.658 -2.105 -16.875 1.00 92.25 94 THR A CA 1
ATOM 715 C C . THR A 1 94 ? 10.835 -3.239 -16.255 1.00 92.25 94 THR A C 1
ATOM 717 O O . THR A 1 94 ? 10.746 -4.305 -16.857 1.00 92.25 94 THR A O 1
ATOM 720 N N . GLY A 1 95 ? 10.246 -3.032 -15.070 1.00 88.50 95 GLY A N 1
ATOM 721 C CA . GLY A 1 95 ? 9.419 -4.024 -14.374 1.00 88.50 95 GLY A CA 1
ATOM 722 C C . GLY A 1 95 ? 7.922 -3.938 -14.688 1.00 88.50 95 GLY A C 1
ATOM 723 O O . GLY A 1 95 ? 7.197 -4.886 -14.404 1.00 88.50 95 GLY A O 1
ATOM 724 N N . GLY A 1 96 ? 7.461 -2.835 -15.279 1.00 93.00 96 GLY A N 1
ATOM 725 C CA . GLY A 1 96 ? 6.044 -2.557 -15.521 1.00 93.00 96 GLY A CA 1
ATOM 726 C C . GLY A 1 96 ? 5.684 -1.095 -15.256 1.00 93.00 96 GLY A C 1
ATOM 727 O O . GLY A 1 96 ? 6.562 -0.248 -15.050 1.00 93.00 96 GLY A O 1
ATOM 728 N N . GLU A 1 97 ? 4.390 -0.788 -15.268 1.00 95.00 97 GLU A N 1
ATOM 729 C CA . GLU A 1 97 ? 3.877 0.557 -14.992 1.00 95.00 97 GLU A CA 1
ATOM 730 C C . GLU A 1 97 ? 3.720 0.789 -13.484 1.00 95.00 97 GLU A C 1
ATOM 732 O O . GLU A 1 97 ? 3.268 -0.093 -12.750 1.00 95.00 97 GLU A O 1
ATOM 737 N N . LEU A 1 98 ? 4.087 1.982 -13.020 1.00 94.00 98 LEU A N 1
ATOM 738 C CA . LEU A 1 98 ? 3.958 2.413 -11.629 1.00 94.00 98 LEU A CA 1
ATOM 739 C C . LEU A 1 98 ? 3.078 3.650 -11.543 1.00 94.00 98 LEU A C 1
ATOM 741 O O . LEU A 1 98 ? 3.290 4.592 -12.304 1.00 94.00 98 LEU A O 1
ATOM 745 N N . ARG A 1 99 ? 2.168 3.690 -10.568 1.00 94.56 99 ARG A N 1
ATOM 746 C CA . ARG A 1 99 ? 1.409 4.893 -10.217 1.00 94.56 99 ARG A CA 1
ATOM 747 C C . ARG A 1 99 ? 1.913 5.469 -8.899 1.00 94.56 99 ARG A C 1
ATOM 749 O O . ARG A 1 99 ? 1.778 4.852 -7.846 1.00 94.56 99 ARG A O 1
ATOM 756 N N . GLY A 1 100 ? 2.525 6.645 -8.982 1.00 93.50 100 GLY A N 1
ATOM 757 C CA . GLY A 1 100 ? 3.007 7.419 -7.839 1.00 93.50 100 GLY A CA 1
ATOM 758 C C . GLY A 1 100 ? 2.044 8.536 -7.461 1.00 93.50 100 GLY A C 1
ATOM 759 O O . GLY A 1 100 ? 0.943 8.646 -8.010 1.00 93.50 100 GLY A O 1
ATOM 760 N N . PHE A 1 101 ? 2.483 9.383 -6.537 1.00 94.50 101 PHE A N 1
ATOM 761 C CA . PHE A 1 101 ? 1.703 10.509 -6.033 1.00 94.50 101 PHE A CA 1
ATOM 762 C C . PHE A 1 101 ? 2.558 11.771 -5.891 1.00 94.50 101 PHE A C 1
ATOM 764 O O . PHE A 1 101 ? 3.779 11.702 -5.730 1.00 94.50 101 PHE A O 1
ATOM 771 N N . GLU A 1 102 ? 1.911 12.928 -5.959 1.00 96.88 102 GLU A N 1
ATOM 772 C CA . GLU A 1 102 ? 2.544 14.215 -5.682 1.00 96.88 102 GLU A CA 1
ATOM 773 C C . GLU A 1 102 ? 2.775 14.359 -4.171 1.00 96.88 102 GLU A C 1
ATOM 775 O O . GLU A 1 102 ? 1.834 14.327 -3.372 1.00 96.88 102 GLU A O 1
ATOM 780 N N . ALA A 1 103 ? 4.041 14.478 -3.771 1.00 93.88 103 ALA A N 1
ATOM 781 C CA . ALA A 1 103 ? 4.422 14.625 -2.369 1.00 93.88 103 ALA A CA 1
ATOM 782 C C . ALA A 1 103 ? 4.541 16.092 -1.940 1.00 93.88 103 ALA A C 1
ATOM 784 O O . ALA A 1 103 ? 4.353 16.413 -0.768 1.00 93.88 103 ALA A O 1
ATOM 785 N N . ASN A 1 104 ? 4.891 16.965 -2.883 1.00 92.88 104 ASN A N 1
ATOM 786 C CA . ASN A 1 104 ? 4.897 18.421 -2.771 1.00 92.88 104 ASN A CA 1
ATOM 787 C C . ASN A 1 104 ? 4.858 19.025 -4.187 1.00 92.88 104 ASN A C 1
ATOM 789 O O . ASN A 1 104 ? 4.940 18.277 -5.159 1.00 92.88 104 ASN A O 1
ATOM 793 N N . GLU A 1 105 ? 4.788 20.355 -4.285 1.00 92.00 105 GLU A N 1
ATOM 794 C CA . GLU A 1 105 ? 4.602 21.103 -5.544 1.00 92.00 105 GLU A CA 1
ATOM 795 C C . GLU A 1 105 ? 5.600 20.747 -6.663 1.00 92.00 105 GLU A C 1
ATOM 797 O O . GLU A 1 105 ? 5.267 20.869 -7.838 1.00 92.00 105 GLU A O 1
ATOM 802 N N . ASP A 1 106 ? 6.800 20.265 -6.318 1.00 95.50 106 ASP A N 1
ATOM 803 C CA . ASP A 1 106 ? 7.872 19.996 -7.284 1.00 95.50 106 ASP A CA 1
ATOM 804 C C . ASP A 1 106 ? 8.312 18.522 -7.325 1.00 95.50 106 ASP A C 1
ATOM 806 O O . ASP A 1 106 ? 9.232 18.164 -8.066 1.00 95.50 106 ASP A O 1
ATOM 810 N N . THR A 1 107 ? 7.707 17.642 -6.517 1.00 97.12 107 THR A N 1
ATOM 811 C CA . THR A 1 107 ? 8.209 16.273 -6.329 1.00 97.12 107 THR A CA 1
ATOM 812 C C . THR A 1 107 ? 7.115 15.220 -6.412 1.00 97.12 107 THR A C 1
ATOM 814 O O . THR A 1 107 ? 6.172 15.190 -5.620 1.00 97.12 107 THR A O 1
ATOM 817 N N . TRP A 1 108 ? 7.351 14.246 -7.288 1.00 97.69 108 TRP A N 1
ATOM 818 C CA . TRP A 1 108 ? 6.608 12.993 -7.352 1.00 97.69 108 TRP A CA 1
ATOM 819 C C . TRP A 1 108 ? 7.337 11.901 -6.573 1.00 97.69 108 TRP A C 1
ATOM 821 O O . TRP A 1 108 ? 8.553 11.744 -6.704 1.00 97.69 108 TRP A O 1
ATOM 831 N N . GLN A 1 109 ? 6.600 11.132 -5.775 1.00 97.12 109 GLN A N 1
ATOM 832 C CA . GLN A 1 109 ? 7.136 10.009 -5.011 1.00 97.12 109 GLN A CA 1
ATOM 833 C C . GLN A 1 109 ? 6.526 8.682 -5.454 1.00 97.12 109 GLN A C 1
ATOM 835 O O . GLN A 1 109 ? 5.347 8.584 -5.797 1.00 97.12 109 GLN A O 1
ATOM 840 N N . PHE A 1 110 ? 7.371 7.652 -5.409 1.00 95.75 110 PHE A N 1
ATOM 841 C CA . PHE A 1 110 ? 7.019 6.269 -5.693 1.00 95.75 110 PHE A CA 1
ATOM 842 C C . PHE A 1 110 ? 7.662 5.384 -4.622 1.00 95.75 110 PHE A C 1
ATOM 844 O O . PHE A 1 110 ? 8.885 5.349 -4.482 1.00 95.75 110 PHE A O 1
ATOM 851 N N . LEU A 1 111 ? 6.834 4.700 -3.841 1.00 92.06 111 LEU A N 1
ATOM 852 C CA . LEU A 1 111 ? 7.222 3.919 -2.669 1.00 92.06 111 LEU A CA 1
ATOM 853 C C . LEU A 1 111 ? 6.997 2.419 -2.908 1.00 92.06 111 LEU A C 1
ATOM 855 O O . LEU A 1 111 ? 6.163 2.028 -3.718 1.00 92.06 111 LEU A O 1
ATOM 859 N N . GLY A 1 112 ? 7.756 1.572 -2.206 1.00 89.62 112 GLY A N 1
ATOM 860 C CA . GLY A 1 112 ? 7.525 0.119 -2.199 1.00 89.62 112 GLY A CA 1
ATOM 861 C C . GLY A 1 112 ? 7.789 -0.603 -3.529 1.00 89.62 112 GLY A C 1
ATOM 862 O O . GLY A 1 112 ? 7.202 -1.655 -3.801 1.00 89.62 112 GLY A O 1
ATOM 863 N N . ILE A 1 113 ? 8.658 -0.043 -4.378 1.00 92.31 113 ILE A N 1
ATOM 864 C CA . ILE A 1 113 ? 9.001 -0.626 -5.680 1.00 92.31 113 ILE A CA 1
ATOM 865 C C . ILE A 1 113 ? 9.976 -1.803 -5.484 1.00 92.31 113 ILE A C 1
ATOM 867 O O . ILE A 1 113 ? 11.053 -1.612 -4.909 1.00 92.31 113 ILE A O 1
ATOM 871 N N . PRO A 1 114 ? 9.661 -3.012 -5.984 1.00 89.44 114 PRO A N 1
ATOM 872 C CA . PRO A 1 114 ? 10.569 -4.145 -5.895 1.00 89.44 114 PRO A CA 1
ATOM 873 C C . PRO A 1 114 ? 11.757 -3.956 -6.842 1.00 89.44 114 PRO A C 1
ATOM 875 O O . PRO A 1 114 ? 11.591 -3.789 -8.048 1.00 89.44 114 PRO A O 1
ATOM 878 N N . TYR A 1 115 ? 12.968 -4.042 -6.297 1.00 90.12 115 TYR A N 1
ATOM 879 C CA . TYR A 1 115 ? 14.211 -4.028 -7.077 1.00 90.12 115 TYR A CA 1
ATOM 880 C C . TYR A 1 115 ? 14.876 -5.411 -7.172 1.00 90.12 115 TYR A C 1
ATOM 882 O O . TYR A 1 115 ? 15.839 -5.583 -7.916 1.00 90.12 115 TYR A O 1
ATOM 890 N N . ALA A 1 116 ? 14.377 -6.397 -6.421 1.00 90.38 116 ALA A N 1
ATOM 891 C CA . ALA A 1 116 ? 14.847 -7.779 -6.399 1.00 90.38 116 ALA A CA 1
ATOM 892 C C . ALA A 1 116 ? 13.711 -8.727 -5.977 1.00 90.38 116 ALA A C 1
ATOM 894 O O . ALA A 1 116 ? 12.722 -8.291 -5.381 1.00 90.38 116 ALA A O 1
ATOM 895 N N . LYS A 1 117 ? 13.853 -10.029 -6.258 1.00 88.69 117 LYS A N 1
ATOM 896 C CA . LYS A 1 117 ? 12.967 -11.059 -5.695 1.00 88.69 117 LYS A CA 1
ATOM 897 C C . LYS A 1 117 ? 13.108 -11.101 -4.166 1.00 88.69 117 LYS A C 1
ATOM 899 O O . LYS A 1 117 ? 14.228 -10.943 -3.671 1.00 88.69 117 LYS A O 1
ATOM 904 N N . PRO A 1 118 ? 12.021 -11.372 -3.418 1.00 84.38 118 PRO A N 1
ATOM 905 C CA . PRO A 1 118 ? 12.097 -11.562 -1.972 1.00 84.38 118 PRO A CA 1
ATOM 906 C C . PRO A 1 118 ? 13.136 -12.639 -1.601 1.00 84.38 118 PRO A C 1
ATOM 908 O O . PRO A 1 118 ? 13.078 -13.739 -2.157 1.00 84.38 118 PRO A O 1
ATOM 911 N N . PRO A 1 119 ? 14.073 -12.375 -0.667 1.00 88.12 119 PRO A N 1
ATOM 912 C CA . PRO A 1 119 ? 15.150 -13.302 -0.299 1.00 88.12 119 PRO A CA 1
ATOM 913 C C . PRO A 1 119 ? 14.656 -14.405 0.659 1.00 88.12 119 PRO A C 1
ATOM 915 O O . PRO A 1 119 ? 15.187 -14.614 1.753 1.00 88.12 119 PRO A O 1
ATOM 918 N N . LEU A 1 120 ? 13.587 -15.091 0.263 1.00 84.62 120 LEU A N 1
ATOM 919 C CA . LEU A 1 120 ? 12.904 -16.129 1.032 1.00 84.62 120 LEU A CA 1
ATOM 920 C C . LEU A 1 120 ? 13.300 -17.527 0.530 1.00 84.62 120 LEU A C 1
ATOM 922 O O . LEU A 1 120 ? 13.766 -17.685 -0.598 1.00 84.62 120 LEU A O 1
ATOM 926 N N . GLY A 1 121 ? 13.109 -18.550 1.370 1.00 88.62 121 GLY A N 1
ATOM 927 C CA . GLY A 1 121 ? 13.385 -19.947 1.010 1.00 88.62 121 GLY A CA 1
ATOM 928 C C . GLY A 1 121 ? 14.810 -20.155 0.487 1.00 88.62 121 GLY A C 1
ATOM 929 O O . GLY A 1 121 ? 15.776 -19.750 1.135 1.00 88.62 121 GLY A O 1
ATOM 930 N N . ASP A 1 122 ? 14.926 -20.736 -0.708 1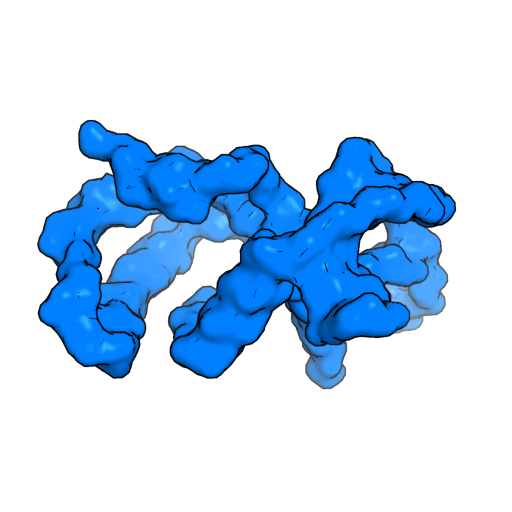.00 91.81 122 ASP A N 1
ATOM 931 C CA . ASP A 1 122 ? 16.203 -21.044 -1.368 1.00 91.81 122 ASP A CA 1
ATOM 932 C C . ASP A 1 122 ? 17.018 -19.802 -1.774 1.00 91.81 122 ASP A C 1
ATOM 934 O O . ASP A 1 122 ? 18.223 -19.906 -2.028 1.00 91.81 122 ASP A O 1
ATOM 938 N N . LEU A 1 123 ? 16.387 -18.621 -1.823 1.00 89.94 123 LEU A N 1
ATOM 939 C CA . LEU A 1 123 ? 17.058 -17.343 -2.088 1.00 89.94 123 LEU A CA 1
ATOM 940 C C . LEU A 1 123 ? 17.691 -16.739 -0.831 1.00 89.94 123 LEU A C 1
ATOM 942 O O . LEU A 1 123 ? 18.459 -15.778 -0.927 1.00 89.94 123 LEU A O 1
ATOM 946 N N . ARG A 1 124 ? 17.411 -17.290 0.355 1.00 93.88 124 ARG A N 1
ATOM 947 C CA . ARG A 1 124 ? 18.031 -16.812 1.588 1.00 93.88 124 ARG A CA 1
ATOM 948 C C . ARG A 1 124 ? 19.546 -17.022 1.515 1.00 93.88 124 ARG A C 1
ATOM 950 O O . ARG A 1 124 ? 20.017 -18.102 1.164 1.00 93.88 124 ARG A O 1
ATOM 957 N N . TRP A 1 125 ? 20.306 -15.981 1.863 1.00 93.38 125 TRP A N 1
ATOM 958 C CA . TRP A 1 125 ? 21.777 -15.953 1.785 1.00 93.38 125 TRP A CA 1
ATOM 959 C C . TRP A 1 125 ? 22.355 -16.063 0.365 1.00 93.38 125 TRP A C 1
ATOM 961 O O . TRP A 1 125 ? 23.545 -16.335 0.197 1.00 93.38 125 TRP A O 1
ATOM 971 N N . ARG A 1 126 ? 21.534 -15.853 -0.668 1.00 95.12 126 ARG A N 1
ATOM 972 C CA . ARG A 1 126 ? 21.983 -15.767 -2.060 1.00 95.12 126 ARG A CA 1
ATOM 973 C C . ARG A 1 126 ? 22.084 -14.305 -2.508 1.00 95.12 126 ARG A C 1
ATOM 975 O O . ARG A 1 126 ? 21.450 -13.439 -1.904 1.00 95.12 126 ARG A O 1
ATOM 982 N N . PRO A 1 127 ? 22.870 -14.013 -3.560 1.00 96.56 127 PRO A N 1
ATOM 983 C CA . PRO A 1 127 ? 22.835 -12.709 -4.211 1.00 96.56 127 PRO A CA 1
ATOM 984 C C . PRO A 1 127 ? 21.411 -12.337 -4.657 1.00 96.56 127 PRO A C 1
ATOM 986 O O . PRO A 1 127 ? 20.629 -13.236 -4.985 1.00 96.56 127 PRO A O 1
ATOM 989 N N . PRO A 1 128 ? 21.073 -11.035 -4.704 1.00 94.81 128 PRO A N 1
ATOM 990 C CA . PRO A 1 128 ? 19.762 -10.589 -5.153 1.00 94.81 128 PRO A CA 1
ATOM 991 C C . PRO A 1 128 ? 19.509 -11.041 -6.592 1.00 94.81 128 PRO A C 1
ATOM 993 O O . PRO A 1 128 ? 20.366 -10.914 -7.468 1.00 94.81 128 PRO A O 1
ATOM 996 N N . VAL A 1 129 ? 18.309 -11.560 -6.830 1.00 95.12 129 VAL A N 1
ATOM 997 C CA . VAL A 1 129 ? 17.836 -11.958 -8.159 1.00 95.12 129 VAL A CA 1
ATOM 998 C C . VAL A 1 129 ? 16.888 -10.881 -8.671 1.00 95.12 129 VAL A C 1
ATOM 1000 O O . VAL A 1 129 ? 16.108 -10.340 -7.890 1.00 95.12 129 VAL A O 1
ATOM 1003 N N . ALA A 1 130 ? 16.940 -10.570 -9.968 1.00 93.12 130 ALA A N 1
ATOM 1004 C CA . ALA A 1 130 ? 16.063 -9.573 -10.583 1.00 93.12 130 ALA A CA 1
ATOM 1005 C C . ALA A 1 130 ? 14.571 -9.884 -10.324 1.00 93.12 130 ALA A C 1
ATOM 1007 O O . ALA A 1 130 ? 14.184 -11.059 -10.382 1.00 93.12 130 ALA A O 1
ATOM 1008 N N . PRO A 1 131 ? 13.741 -8.864 -10.032 1.00 90.50 131 PRO A N 1
ATOM 1009 C CA . PRO A 1 131 ? 12.328 -9.058 -9.741 1.00 90.50 131 PRO A CA 1
ATOM 1010 C C . PRO A 1 131 ? 11.585 -9.524 -10.995 1.00 90.50 131 PRO A C 1
ATOM 1012 O O . PRO A 1 131 ? 12.035 -9.319 -12.123 1.00 90.50 131 PRO A O 1
ATOM 1015 N N . GLU A 1 132 ? 10.432 -10.151 -10.795 1.00 87.12 132 GLU A N 1
ATOM 1016 C CA . GLU A 1 132 ? 9.525 -10.450 -11.902 1.00 87.12 132 GLU A CA 1
ATOM 1017 C C . GLU A 1 132 ? 8.804 -9.173 -12.328 1.00 87.12 132 GLU A C 1
ATOM 1019 O O . GLU A 1 132 ? 8.429 -8.348 -11.490 1.00 87.12 132 GLU A O 1
ATOM 1024 N N . SER A 1 133 ? 8.625 -9.007 -13.637 1.00 89.25 133 SER A N 1
ATOM 1025 C CA . SER A 1 133 ? 7.766 -7.954 -14.167 1.00 89.25 133 SER A CA 1
ATOM 1026 C C . SER A 1 133 ? 6.314 -8.217 -13.784 1.00 89.25 133 SER A C 1
ATOM 1028 O O . SER A 1 133 ? 5.889 -9.372 -13.733 1.00 89.25 133 SER A O 1
ATOM 1030 N N . TRP A 1 134 ? 5.537 -7.158 -13.593 1.00 87.12 134 TRP A N 1
ATOM 1031 C CA . TRP A 1 134 ? 4.101 -7.251 -13.342 1.00 87.12 134 TRP A CA 1
ATOM 1032 C C . TRP A 1 134 ? 3.295 -6.759 -14.547 1.00 87.12 134 TRP A C 1
ATOM 1034 O O . TRP A 1 134 ? 3.762 -5.961 -15.360 1.00 87.12 134 TRP A O 1
ATOM 1044 N N . SER A 1 135 ? 2.065 -7.255 -14.664 1.00 85.56 135 SER A N 1
ATOM 1045 C CA . SER A 1 135 ? 1.076 -6.760 -15.622 1.00 85.56 135 SER A CA 1
ATOM 1046 C C . SER A 1 135 ? 0.230 -5.652 -15.002 1.00 85.56 135 SER A C 1
ATOM 1048 O O . SER A 1 135 ? -0.120 -5.736 -13.826 1.00 85.56 135 SER A O 1
ATOM 1050 N N . GLY A 1 136 ? -0.173 -4.674 -15.811 1.00 89.38 136 GLY A N 1
ATOM 1051 C CA . GLY A 1 136 ? -0.971 -3.539 -15.351 1.00 89.38 136 GLY A CA 1
ATOM 1052 C C . GLY A 1 136 ? -0.150 -2.510 -14.572 1.00 89.38 136 GLY A C 1
ATOM 1053 O O . GLY A 1 136 ? 1.082 -2.494 -14.630 1.00 89.38 136 GLY A O 1
ATOM 1054 N N . VAL A 1 137 ? -0.858 -1.644 -13.851 1.00 88.19 137 VAL A N 1
ATOM 1055 C CA . VAL A 1 137 ? -0.277 -0.537 -13.089 1.00 88.19 137 VAL A CA 1
ATOM 1056 C C . VAL A 1 137 ? -0.172 -0.934 -11.622 1.00 88.19 137 VAL A C 1
ATOM 1058 O O . VAL A 1 137 ? -1.160 -1.357 -11.031 1.00 88.19 137 VAL A O 1
ATOM 1061 N N . ARG A 1 138 ? 1.016 -0.793 -11.030 1.00 86.44 138 ARG A N 1
ATOM 1062 C CA . ARG A 1 138 ? 1.257 -1.057 -9.606 1.00 86.44 138 ARG A CA 1
ATOM 1063 C C . ARG A 1 138 ? 1.236 0.241 -8.801 1.00 86.44 138 ARG A C 1
ATOM 1065 O O . ARG A 1 138 ? 1.951 1.186 -9.141 1.00 86.44 138 ARG A O 1
ATOM 1072 N N . GLU A 1 139 ? 0.489 0.250 -7.699 1.00 87.19 139 GLU A N 1
ATOM 1073 C CA . GLU A 1 139 ? 0.490 1.357 -6.739 1.00 87.19 139 GLU A CA 1
ATOM 1074 C C . GLU A 1 139 ? 1.833 1.507 -6.029 1.00 87.19 139 GLU A C 1
ATOM 1076 O O . GLU A 1 139 ? 2.392 0.542 -5.504 1.00 87.19 139 GLU A O 1
ATOM 1081 N N . ALA A 1 140 ? 2.322 2.744 -5.963 1.00 90.50 140 ALA A N 1
ATOM 1082 C CA . ALA A 1 140 ? 3.574 3.103 -5.312 1.00 90.50 140 ALA A CA 1
ATOM 1083 C C . ALA A 1 140 ? 3.363 4.194 -4.243 1.00 90.50 140 ALA A C 1
ATOM 1085 O O . ALA A 1 140 ? 4.085 5.190 -4.203 1.00 90.50 140 ALA A O 1
ATOM 1086 N N . VAL A 1 141 ? 2.352 4.026 -3.382 1.00 88.94 141 VAL A N 1
ATOM 1087 C CA . VAL A 1 141 ? 1.956 5.018 -2.354 1.00 88.94 141 VAL A CA 1
ATOM 1088 C C . VAL A 1 141 ? 2.285 4.623 -0.913 1.00 88.94 141 VAL A C 1
ATOM 1090 O O . VAL A 1 141 ? 2.154 5.437 0.004 1.00 88.94 141 VAL A O 1
ATOM 1093 N N . ALA A 1 142 ? 2.735 3.386 -0.699 1.00 84.75 142 ALA A N 1
ATOM 1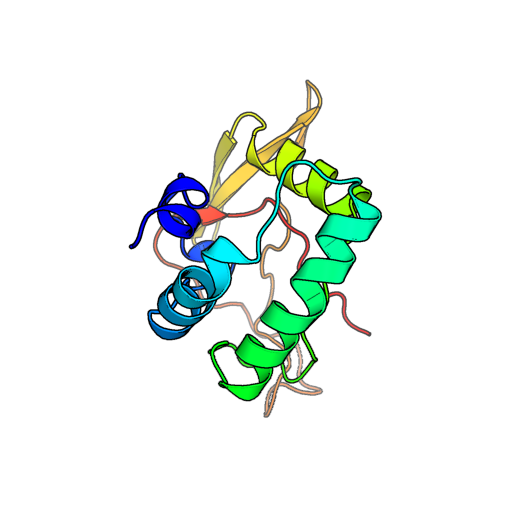094 C CA . ALA A 1 142 ? 3.012 2.836 0.622 1.00 84.75 142 ALA A CA 1
ATOM 1095 C C . ALA A 1 142 ? 4.434 2.274 0.711 1.00 84.75 142 ALA A C 1
ATOM 1097 O O . ALA A 1 142 ? 4.988 1.746 -0.256 1.00 84.75 142 ALA A O 1
ATOM 1098 N N . TRP A 1 143 ? 5.024 2.377 1.901 1.00 83.88 143 TRP A N 1
ATOM 1099 C CA . TRP A 1 143 ? 6.281 1.703 2.202 1.00 83.88 143 TRP A CA 1
ATOM 1100 C C . TRP A 1 143 ? 6.065 0.193 2.256 1.00 83.88 143 TRP A C 1
ATOM 1102 O O . TRP A 1 143 ? 5.070 -0.278 2.803 1.00 83.88 143 TRP A O 1
ATOM 1112 N N . SER A 1 144 ? 7.018 -0.562 1.713 1.00 81.00 144 SER A N 1
ATOM 1113 C CA . SER A 1 144 ? 7.104 -1.997 1.977 1.00 81.00 144 SER A CA 1
ATOM 1114 C C . SER A 1 144 ? 7.656 -2.253 3.377 1.00 81.00 144 SER A C 1
ATOM 1116 O O . SER A 1 144 ? 8.203 -1.354 4.022 1.00 81.00 144 SER A O 1
ATOM 1118 N N . ASP A 1 145 ? 7.553 -3.502 3.821 1.00 76.44 145 ASP A N 1
ATOM 1119 C CA . ASP A 1 145 ? 8.209 -3.946 5.042 1.00 76.44 145 ASP A CA 1
ATOM 1120 C C . ASP A 1 145 ? 9.711 -3.655 5.009 1.00 76.44 145 ASP A C 1
ATOM 1122 O O . ASP A 1 145 ? 10.403 -3.913 4.019 1.00 76.44 145 ASP A O 1
ATOM 1126 N N . GLN A 1 146 ? 10.216 -3.122 6.119 1.00 71.69 146 GLN A N 1
ATOM 1127 C CA . GLN A 1 146 ? 11.649 -2.961 6.306 1.00 71.69 146 GLN A CA 1
ATOM 1128 C C . GLN A 1 146 ? 12.273 -4.312 6.655 1.00 71.69 146 GLN A C 1
ATOM 1130 O O . GLN A 1 146 ? 11.707 -5.098 7.418 1.00 71.69 146 GLN A O 1
ATOM 1135 N N . ALA A 1 147 ? 13.458 -4.572 6.102 1.00 64.06 147 ALA A N 1
ATOM 1136 C CA . ALA A 1 147 ? 14.291 -5.662 6.585 1.00 64.06 147 ALA A CA 1
ATOM 1137 C C . ALA A 1 147 ? 14.666 -5.383 8.051 1.00 64.06 147 ALA A C 1
ATOM 1139 O O . ALA A 1 147 ? 15.046 -4.257 8.377 1.00 64.06 147 ALA A O 1
ATOM 1140 N N . ALA A 1 148 ? 14.507 -6.391 8.910 1.00 45.19 148 ALA A N 1
ATOM 1141 C CA . ALA A 1 148 ? 14.884 -6.335 10.321 1.00 45.19 148 ALA A CA 1
ATOM 1142 C C . ALA A 1 148 ? 16.402 -6.456 10.518 1.00 45.19 148 ALA A C 1
ATOM 1144 O O . ALA A 1 148 ? 17.046 -7.162 9.704 1.00 45.19 148 ALA A O 1
#

Sequence (148 aa):
MLILLQSLDADGDLNNGIQISEAIREHVSQNADSIYFDQPPADFRASLATLVDELQQAGAFTDTDPRPRTVTTVANALEHFARSTSPRIVVSTTGGELRGFEANEDTWQFLGIPYAKPPLGDLRWRPPVAPESWSGVREAVAWSDQAA

InterPro domains:
  IPR002018 Carboxylesterase, type B [PF00135] (90-142)
  IPR029058 Alpha/Beta hydrolase fold [G3DSA:3.40.50.1820] (54-148)
  IPR029058 Alpha/Beta hydrolase fold [SSF53474] (88-145)
  IPR050309 Type-B Carboxylesterase/Lipase [PTHR11559] (87-141)

Nearest PDB structures (foldseek):
  5a7g-assembly1_A  TM=8.907E-01  e=9.187E-05  Homo sapiens
  3k9b-assembly4_C  TM=9.656E-01  e=1.279E-03  Homo sapiens
  2ha4-assembly1_B  TM=8.778E-01  e=4.765E-04  Mus musculus
  3k9b-assembly2_A  TM=8.980E-01  e=5.805E-04  Homo sapiens
  1ukc-assembly1_A  TM=9.202E-01  e=1.281E-02  Aspergillus niger

pLDDT: mean 79.05, std 16.1, range [34.03, 97.69]

Organism: NCBI:txid2078689